Protein AF-A0A967SA89-F1 (afdb_monomer_lite)

Foldseek 3Di:
DPDDDPVVPDDDDDDQLNVQVVVLLVCLLVVVDQAVQVVCLLLQDFKDWDDDDDSVQVSQVRHPQWDWPDDPHTTMIGGNDDRRAQKAWPVGWGWDDPNFWTFDDADQGKMWGSDAQDPQKEDVWDDDRRTIIYHSHVRIIGGHDDVVVVVVVVVVVVVVVVVVVVVVVVVVVD

Structure (mmCIF, N/CA/C/O backbone):
data_AF-A0A967SA89-F1
#
_entry.id   AF-A0A967SA89-F1
#
loop_
_atom_site.group_PDB
_atom_site.id
_atom_site.type_symbol
_atom_site.label_atom_id
_atom_site.label_alt_id
_atom_site.label_comp_id
_atom_site.label_asym_id
_atom_site.label_entity_id
_atom_site.label_seq_id
_atom_site.pdbx_PDB_ins_code
_atom_site.Cartn_x
_atom_site.Cartn_y
_atom_site.Cartn_z
_atom_site.occupancy
_atom_site.B_iso_or_equiv
_atom_site.auth_seq_id
_atom_site.auth_comp_id
_atom_site.auth_asym_id
_atom_site.auth_atom_id
_atom_site.pdbx_PDB_model_num
ATOM 1 N N . ALA A 1 1 ? 17.530 -5.479 9.238 1.00 43.44 1 ALA A N 1
ATOM 2 C CA . ALA A 1 1 ? 16.493 -5.386 8.191 1.00 43.44 1 ALA A CA 1
ATOM 3 C C . ALA A 1 1 ? 17.004 -6.086 6.934 1.00 43.44 1 ALA A C 1
ATOM 5 O O . ALA A 1 1 ? 18.220 -6.066 6.742 1.00 43.44 1 ALA A O 1
ATOM 6 N N . PRO A 1 2 ? 16.150 -6.739 6.124 1.00 46.19 2 PRO A N 1
ATOM 7 C CA . PRO A 1 2 ? 16.564 -7.195 4.798 1.00 46.19 2 PRO A CA 1
ATOM 8 C C . PRO A 1 2 ? 17.087 -5.995 3.997 1.00 46.19 2 PRO A C 1
ATOM 10 O O . PRO A 1 2 ? 16.578 -4.884 4.139 1.00 46.19 2 PRO A O 1
ATOM 13 N N . VAL A 1 3 ? 18.159 -6.205 3.235 1.00 45.31 3 VAL A N 1
ATOM 14 C CA . VAL A 1 3 ? 18.728 -5.165 2.374 1.00 45.31 3 VAL A CA 1
ATOM 15 C C . VAL A 1 3 ? 17.739 -4.947 1.230 1.00 45.31 3 VAL A C 1
ATOM 17 O O . VAL A 1 3 ? 17.439 -5.933 0.552 1.00 45.31 3 VAL A O 1
ATOM 20 N N . PRO A 1 4 ? 17.223 -3.723 1.027 1.00 52.94 4 PRO A N 1
ATOM 21 C CA . PRO A 1 4 ? 16.302 -3.466 -0.065 1.00 52.94 4 PRO A CA 1
ATOM 22 C C . PRO A 1 4 ? 16.968 -3.793 -1.400 1.00 52.94 4 PRO A C 1
ATOM 24 O O . PRO A 1 4 ? 18.169 -3.558 -1.595 1.00 52.94 4 PRO A O 1
ATOM 27 N N . TYR A 1 5 ? 16.205 -4.374 -2.318 1.00 52.91 5 TYR A N 1
ATOM 28 C CA . TYR A 1 5 ? 16.708 -4.664 -3.653 1.00 52.91 5 TYR A CA 1
ATOM 29 C C . TYR A 1 5 ? 17.034 -3.350 -4.380 1.00 52.91 5 TYR A C 1
ATOM 31 O O . TYR A 1 5 ? 16.414 -2.318 -4.148 1.00 52.91 5 TYR A O 1
ATOM 39 N N . LEU A 1 6 ? 18.013 -3.359 -5.293 1.00 51.12 6 LEU A N 1
ATOM 40 C CA . LEU A 1 6 ? 18.457 -2.145 -6.004 1.00 51.12 6 LEU A CA 1
ATOM 41 C C . LEU A 1 6 ? 17.315 -1.383 -6.699 1.00 51.12 6 LEU A C 1
ATOM 43 O O . LEU A 1 6 ? 17.395 -0.167 -6.837 1.00 51.12 6 LEU A O 1
ATOM 47 N N . TRP A 1 7 ? 16.252 -2.069 -7.115 1.00 54.84 7 TRP A N 1
ATOM 48 C CA . TRP A 1 7 ? 15.084 -1.449 -7.741 1.00 54.84 7 TRP A CA 1
ATOM 49 C C . TRP A 1 7 ? 14.103 -0.817 -6.731 1.00 54.84 7 TRP A C 1
ATOM 51 O O . TRP A 1 7 ? 13.333 0.048 -7.127 1.00 54.84 7 TRP A O 1
ATOM 61 N N . GLU A 1 8 ? 14.192 -1.151 -5.439 1.00 52.44 8 GLU A N 1
ATOM 62 C CA . GLU A 1 8 ? 13.443 -0.520 -4.333 1.00 52.44 8 GLU A CA 1
ATOM 63 C C . GLU A 1 8 ? 14.083 0.809 -3.878 1.00 52.44 8 GLU A C 1
ATOM 65 O O . GLU A 1 8 ? 13.514 1.540 -3.075 1.00 52.44 8 GLU A O 1
ATOM 70 N N . THR A 1 9 ? 15.279 1.152 -4.376 1.00 56.19 9 THR A N 1
ATOM 71 C CA . THR A 1 9 ? 15.985 2.390 -3.982 1.00 56.19 9 THR A CA 1
ATOM 72 C C . THR A 1 9 ? 15.441 3.654 -4.645 1.00 56.19 9 THR A C 1
ATOM 74 O O . THR A 1 9 ? 15.753 4.762 -4.204 1.00 56.19 9 THR A O 1
ATOM 77 N N . ARG A 1 10 ? 14.626 3.514 -5.696 1.00 60.69 10 ARG A N 1
ATOM 78 C CA . ARG A 1 10 ? 13.895 4.635 -6.285 1.00 60.69 10 ARG A CA 1
ATOM 79 C C . ARG A 1 10 ? 12.527 4.712 -5.619 1.00 60.69 10 ARG A C 1
ATOM 81 O O . ARG A 1 10 ? 11.648 3.924 -5.950 1.00 60.69 10 ARG A O 1
ATOM 88 N N . LEU A 1 11 ? 12.351 5.693 -4.741 1.00 64.56 11 LEU A N 1
ATOM 89 C CA . LEU A 1 11 ? 11.021 6.072 -4.280 1.00 64.56 11 LEU A CA 1
ATOM 90 C C . LEU A 1 11 ? 10.276 6.744 -5.448 1.00 64.56 11 LEU A C 1
ATOM 92 O O . LEU A 1 11 ? 10.865 7.612 -6.107 1.00 64.56 11 LEU A O 1
ATOM 96 N N . PRO A 1 12 ? 9.049 6.309 -5.776 1.00 67.62 12 PRO A N 1
ATOM 97 C CA . PRO A 1 12 ? 8.202 7.039 -6.709 1.00 67.62 12 PRO A CA 1
ATOM 98 C C . PRO A 1 12 ? 7.866 8.430 -6.147 1.00 67.62 12 PRO A C 1
ATOM 100 O O . PRO A 1 12 ? 8.001 8.675 -4.947 1.00 67.62 12 PRO A O 1
ATOM 103 N N . ASP A 1 13 ? 7.462 9.349 -7.027 1.00 78.38 13 ASP A N 1
ATOM 104 C CA . ASP A 1 13 ? 6.832 10.594 -6.579 1.00 78.38 13 ASP A CA 1
ATOM 105 C C . ASP A 1 13 ? 5.511 10.249 -5.859 1.00 78.38 13 ASP A C 1
ATOM 107 O O . ASP A 1 13 ? 4.877 9.264 -6.257 1.00 78.38 13 ASP A O 1
ATOM 111 N N . PRO A 1 14 ? 5.085 11.020 -4.838 1.00 82.12 14 PRO A N 1
ATOM 112 C CA . PRO A 1 14 ? 3.830 10.761 -4.137 1.00 82.12 14 PRO A CA 1
ATOM 113 C C . PRO A 1 14 ? 2.644 10.682 -5.104 1.00 82.12 14 PRO A C 1
ATOM 115 O O . PRO A 1 14 ? 2.489 11.544 -5.977 1.00 82.12 14 PRO A O 1
ATOM 118 N N . GLY A 1 15 ? 1.829 9.641 -4.953 1.00 85.19 15 GLY A N 1
ATOM 119 C CA . GLY A 1 15 ? 0.634 9.391 -5.752 1.00 85.19 15 GLY A CA 1
ATOM 120 C C . GLY A 1 15 ? -0.660 9.482 -4.944 1.00 85.19 15 GLY A C 1
ATOM 121 O O . GLY A 1 15 ? -0.666 9.816 -3.762 1.00 85.19 15 GLY A O 1
ATOM 122 N N . ASP A 1 16 ? -1.778 9.139 -5.586 1.00 88.75 16 ASP A N 1
ATOM 123 C CA . ASP A 1 16 ? -3.115 9.228 -4.979 1.00 88.75 16 ASP A CA 1
ATOM 124 C C . ASP A 1 16 ? -3.251 8.391 -3.694 1.00 88.75 16 ASP A C 1
ATOM 126 O O . ASP A 1 16 ? -3.948 8.800 -2.767 1.00 88.75 16 ASP A O 1
ATOM 130 N N . LEU A 1 17 ? -2.567 7.241 -3.612 1.00 88.00 17 LEU A N 1
ATOM 131 C CA . LEU A 1 17 ? -2.542 6.410 -2.404 1.00 88.00 17 LEU A CA 1
ATOM 132 C C . LEU A 1 17 ? -1.795 7.084 -1.249 1.00 88.00 17 LEU A C 1
ATOM 134 O O . LEU A 1 17 ? -2.237 6.980 -0.108 1.00 88.00 17 LEU A O 1
ATOM 138 N N . ASP A 1 18 ? -0.703 7.791 -1.543 1.00 90.06 18 ASP A N 1
ATOM 139 C CA . ASP A 1 18 ? 0.067 8.517 -0.533 1.00 90.06 18 ASP A CA 1
ATOM 140 C C . ASP A 1 18 ? -0.741 9.696 0.019 1.00 90.06 18 ASP A C 1
ATOM 142 O O . ASP A 1 18 ? -0.787 9.884 1.230 1.00 90.06 18 ASP A O 1
ATOM 146 N N . PHE A 1 19 ? -1.443 10.438 -0.845 1.00 92.12 19 PHE A N 1
ATOM 147 C CA . PHE A 1 19 ? -2.323 11.530 -0.414 1.00 92.12 19 PHE A CA 1
ATOM 148 C C . PHE A 1 19 ? -3.539 11.037 0.375 1.00 92.12 19 PHE A C 1
ATOM 150 O O . PHE A 1 19 ? -3.970 11.702 1.315 1.00 92.12 19 PHE A O 1
ATOM 157 N N . ALA A 1 20 ? -4.096 9.875 0.017 1.00 91.81 20 ALA A N 1
ATOM 158 C CA . ALA A 1 20 ? -5.169 9.255 0.790 1.00 91.81 20 ALA A CA 1
ATOM 159 C C . ALA A 1 20 ? -4.681 8.849 2.191 1.00 91.81 20 ALA A C 1
ATOM 161 O O . ALA A 1 20 ? -5.328 9.178 3.184 1.00 91.81 20 ALA A O 1
ATOM 162 N N . LEU A 1 21 ? -3.503 8.220 2.275 1.00 90.94 21 LEU A N 1
ATOM 163 C CA . LEU A 1 21 ? -2.888 7.862 3.551 1.00 90.94 21 LEU A CA 1
ATOM 164 C C . LEU A 1 21 ? -2.555 9.104 4.391 1.00 90.94 21 LEU A C 1
ATOM 166 O O . LEU A 1 21 ? -2.780 9.097 5.597 1.00 90.94 21 LEU A O 1
ATOM 170 N N . GLU A 1 22 ? -2.035 10.167 3.775 1.00 91.75 22 GLU A N 1
ATOM 171 C CA . GLU A 1 22 ? -1.755 11.441 4.447 1.00 91.75 22 GLU A CA 1
ATOM 172 C C . GLU A 1 22 ? -3.028 12.043 5.053 1.00 91.75 22 GLU A C 1
ATOM 174 O O . GLU A 1 22 ? -3.036 12.364 6.240 1.00 91.75 22 GLU A O 1
ATOM 179 N N . ALA A 1 23 ? -4.120 12.108 4.286 1.00 93.19 23 ALA A N 1
ATOM 180 C CA . ALA A 1 23 ? -5.400 12.619 4.771 1.00 93.19 23 ALA A CA 1
ATOM 181 C C . ALA A 1 23 ? -5.957 11.796 5.949 1.00 93.19 23 ALA A C 1
ATOM 183 O O . ALA A 1 23 ? -6.452 12.366 6.923 1.00 93.19 23 ALA A O 1
ATOM 184 N N . ASP A 1 24 ? -5.842 10.466 5.897 1.00 93.19 24 ASP A N 1
ATOM 185 C CA . ASP A 1 24 ? -6.268 9.592 6.995 1.00 93.19 24 ASP A CA 1
ATOM 186 C C . ASP A 1 24 ? -5.406 9.795 8.255 1.00 93.19 24 ASP A C 1
ATOM 188 O O . ASP A 1 24 ? -5.927 9.807 9.373 1.00 93.19 24 ASP A O 1
ATOM 192 N N . LEU A 1 25 ? -4.093 9.996 8.097 1.00 91.81 25 LEU A N 1
ATOM 193 C CA . LEU A 1 25 ? -3.191 10.299 9.212 1.00 91.81 25 LEU A CA 1
ATOM 194 C C . LEU A 1 25 ? -3.485 11.673 9.830 1.00 91.81 25 LEU A C 1
ATOM 196 O O . LEU A 1 25 ? -3.477 11.794 11.056 1.00 91.81 25 LEU A O 1
ATOM 200 N N . GLU A 1 26 ? -3.777 12.692 9.020 1.00 92.81 26 GLU A N 1
ATOM 201 C CA . GLU A 1 26 ? -4.202 14.011 9.506 1.00 92.81 26 GLU A CA 1
ATOM 202 C C . GLU A 1 26 ? -5.510 13.915 10.303 1.00 92.81 26 GLU A C 1
ATOM 204 O O . GLU A 1 26 ? -5.575 14.401 11.432 1.00 92.81 26 GLU A O 1
ATOM 209 N N . ALA A 1 27 ? -6.511 13.184 9.801 1.00 92.25 27 ALA A N 1
ATOM 210 C CA . ALA A 1 27 ? -7.773 12.966 10.511 1.00 92.25 27 ALA A CA 1
ATOM 211 C C . ALA A 1 27 ? -7.588 12.231 11.857 1.00 92.25 27 ALA A C 1
ATOM 213 O O . ALA A 1 27 ? -8.327 12.470 12.818 1.00 92.25 27 ALA A O 1
ATOM 214 N N . MET A 1 28 ? -6.600 11.334 11.962 1.00 92.31 28 MET A N 1
ATOM 215 C CA . MET A 1 28 ? -6.230 10.709 13.239 1.00 92.31 28 MET A CA 1
ATOM 216 C C . MET A 1 28 ? -5.589 11.715 14.199 1.00 92.31 28 MET A C 1
ATOM 218 O O . MET A 1 28 ? -5.923 11.716 15.384 1.00 92.31 28 MET A O 1
ATOM 222 N N . ILE A 1 29 ? -4.691 12.571 13.703 1.00 91.19 29 ILE A N 1
ATOM 223 C CA . ILE A 1 29 ? -4.030 13.615 14.501 1.00 91.19 29 ILE A CA 1
ATOM 224 C C . ILE A 1 29 ? -5.052 14.620 15.043 1.00 91.19 29 ILE A C 1
ATOM 226 O O . ILE A 1 29 ? -4.978 14.993 16.215 1.00 91.19 29 ILE A O 1
ATOM 230 N N . ASP A 1 30 ? -6.035 14.997 14.229 1.00 92.69 30 ASP A N 1
ATOM 231 C CA . ASP A 1 30 ? -7.108 15.919 14.611 1.00 92.69 30 ASP A CA 1
ATOM 232 C C . ASP A 1 30 ? -8.157 15.277 15.544 1.00 92.69 30 ASP A C 1
ATOM 234 O O . ASP A 1 30 ? -9.038 15.960 16.074 1.00 92.69 30 ASP A O 1
ATOM 238 N N . GLY A 1 31 ? -8.042 13.970 15.810 1.00 88.75 31 GLY A N 1
ATOM 239 C CA . GLY A 1 31 ? -8.925 13.232 16.713 1.00 88.75 31 GLY A CA 1
ATOM 240 C C . GLY A 1 31 ? -10.296 12.913 16.112 1.00 88.75 31 GLY A C 1
ATOM 241 O O . GLY A 1 31 ? -11.245 12.652 16.852 1.00 88.75 31 GLY A O 1
ATOM 242 N N . GLU A 1 32 ? -10.420 12.932 14.785 1.00 91.88 32 GLU A N 1
ATOM 243 C CA . GLU A 1 32 ? -11.645 12.558 14.071 1.00 91.88 32 GLU A CA 1
ATOM 244 C C . GLU A 1 32 ? -11.785 11.030 13.941 1.00 91.88 32 GLU A C 1
ATOM 246 O O . GLU A 1 32 ? -12.897 10.507 13.835 1.00 91.88 32 GLU A O 1
ATOM 251 N N . THR A 1 33 ? -10.662 10.305 14.018 1.00 89.38 33 THR A N 1
ATOM 252 C CA . THR A 1 33 ? -10.587 8.842 13.905 1.00 89.38 33 THR A CA 1
ATOM 253 C C . THR A 1 33 ? -10.089 8.189 15.199 1.00 89.38 33 THR A C 1
ATOM 255 O O . THR A 1 33 ? -9.030 8.530 15.723 1.00 89.38 33 THR A O 1
ATOM 258 N N . PHE A 1 34 ? -10.837 7.187 15.678 1.00 87.19 34 PHE A N 1
ATOM 259 C CA . PHE A 1 34 ? -10.537 6.418 16.903 1.00 87.19 34 PHE A CA 1
ATOM 260 C C . PHE A 1 34 ? -10.260 4.925 16.649 1.00 87.19 34 PHE A C 1
ATOM 262 O O . PHE A 1 34 ? -10.185 4.135 17.594 1.00 87.19 34 PHE A O 1
ATOM 269 N N . ARG A 1 35 ? -10.166 4.533 15.373 1.00 90.50 35 ARG A N 1
ATOM 270 C CA . ARG A 1 35 ? -9.910 3.165 14.908 1.00 90.50 35 ARG A CA 1
ATOM 271 C C . ARG A 1 35 ? -8.852 3.138 13.804 1.00 90.50 35 ARG A C 1
ATOM 273 O O . ARG A 1 35 ? -9.136 2.837 12.647 1.00 90.50 35 ARG A O 1
ATOM 280 N N . ALA A 1 36 ? -7.638 3.553 14.149 1.00 89.56 36 ALA A N 1
ATOM 281 C CA . ALA A 1 36 ? -6.531 3.634 13.205 1.00 89.56 36 ALA A CA 1
ATOM 282 C C . ALA A 1 36 ? -6.157 2.277 12.598 1.00 89.56 36 ALA A C 1
ATOM 284 O O . ALA A 1 36 ? -5.787 2.233 11.431 1.00 89.56 36 ALA A O 1
ATOM 285 N N . GLY A 1 37 ? -6.253 1.171 13.343 1.00 88.00 37 GLY A N 1
ATOM 286 C CA . GLY A 1 37 ? -5.958 -0.159 12.802 1.00 88.00 37 GLY A CA 1
ATOM 287 C C . GLY A 1 37 ? -6.859 -0.516 11.614 1.00 88.00 37 GLY A C 1
ATOM 288 O O . GLY A 1 37 ? -6.371 -0.976 10.583 1.00 88.00 37 GLY A O 1
ATOM 289 N N . GLU A 1 38 ? -8.157 -0.243 11.739 1.00 89.19 38 GLU A N 1
ATOM 290 C CA . GLU A 1 38 ? -9.164 -0.430 10.691 1.00 89.19 38 GLU A CA 1
ATOM 291 C C . GLU A 1 38 ? -8.900 0.471 9.476 1.00 89.19 38 GLU A C 1
ATOM 293 O O . GLU A 1 38 ? -8.950 -0.000 8.342 1.00 89.19 38 GLU A O 1
ATOM 298 N N . VAL A 1 39 ? -8.553 1.741 9.706 1.00 90.12 39 VAL A N 1
ATOM 299 C CA . VAL A 1 39 ? -8.266 2.712 8.633 1.00 90.12 39 VAL A CA 1
ATOM 300 C C . VAL A 1 39 ? -6.953 2.409 7.904 1.00 90.12 39 VAL A C 1
ATOM 302 O O . VAL A 1 39 ? -6.857 2.616 6.700 1.00 90.12 39 VAL A O 1
ATOM 305 N N . LEU A 1 40 ? -5.946 1.874 8.597 1.00 89.19 40 LEU A N 1
ATOM 306 C CA . LEU A 1 40 ? -4.640 1.546 8.015 1.00 89.19 40 LEU A CA 1
ATOM 307 C C . LEU A 1 40 ? -4.624 0.196 7.274 1.00 89.19 40 LEU A C 1
ATOM 309 O O . LEU A 1 40 ? -3.758 -0.040 6.423 1.00 89.19 40 LEU A O 1
ATOM 313 N N . ALA A 1 41 ? -5.576 -0.696 7.565 1.00 85.62 41 ALA A N 1
ATOM 314 C CA . ALA A 1 41 ? -5.628 -2.039 6.991 1.00 85.62 41 ALA A CA 1
ATOM 315 C C . ALA A 1 41 ? -5.705 -2.078 5.446 1.00 85.62 41 ALA A C 1
ATOM 317 O O . ALA A 1 41 ? -4.970 -2.881 4.858 1.00 85.62 41 ALA A O 1
ATOM 318 N N . PRO A 1 42 ? -6.494 -1.223 4.756 1.00 83.81 42 PRO A N 1
ATOM 319 C CA . PRO A 1 42 ? -6.538 -1.168 3.290 1.00 83.81 42 PRO A CA 1
ATOM 320 C C . PRO A 1 42 ? -5.192 -0.835 2.634 1.00 83.81 42 PRO A C 1
ATOM 322 O O . PRO A 1 42 ? -4.947 -1.247 1.503 1.00 83.81 42 PRO A O 1
ATOM 325 N N . TYR A 1 43 ? -4.299 -0.146 3.350 1.00 85.88 43 TYR A N 1
ATOM 326 C CA . TYR A 1 43 ? -2.942 0.175 2.898 1.00 85.88 43 TYR A CA 1
ATOM 327 C C . TYR A 1 43 ? -1.941 -0.969 3.147 1.00 85.88 43 TYR A C 1
ATOM 329 O O . TYR A 1 43 ? -0.741 -0.818 2.925 1.00 85.88 43 TYR A O 1
ATOM 337 N N . GLY A 1 44 ? -2.390 -2.121 3.662 1.00 81.38 44 GLY A N 1
ATOM 338 C CA . GLY A 1 44 ? -1.506 -3.240 3.997 1.00 81.38 44 GLY A CA 1
ATOM 339 C C . GLY A 1 44 ? -0.630 -2.985 5.234 1.00 81.38 44 GLY A C 1
ATOM 340 O O . GLY A 1 44 ? 0.351 -3.706 5.461 1.00 81.38 44 GLY A O 1
ATOM 341 N N . ILE A 1 45 ? -0.950 -1.958 6.030 1.00 85.88 45 ILE A N 1
ATOM 342 C CA . ILE A 1 45 ? -0.171 -1.531 7.195 1.00 85.88 45 ILE A CA 1
ATOM 343 C C . ILE A 1 45 ? -0.673 -2.275 8.434 1.00 85.88 45 ILE A C 1
ATOM 345 O O . ILE A 1 45 ? -1.737 -1.991 8.970 1.00 85.88 45 ILE A O 1
ATOM 349 N N . ARG A 1 46 ? 0.117 -3.245 8.911 1.00 82.88 46 ARG A N 1
ATOM 350 C CA . ARG A 1 46 ? -0.195 -4.020 10.131 1.00 82.88 46 ARG A CA 1
ATOM 351 C C . ARG A 1 46 ? 0.349 -3.390 11.407 1.00 82.88 46 ARG A C 1
ATOM 353 O O . ARG A 1 46 ? -0.244 -3.523 12.472 1.00 82.88 46 ARG A O 1
ATOM 360 N N . TRP A 1 47 ? 1.539 -2.815 11.307 1.00 84.56 47 TRP A N 1
ATOM 361 C CA . TRP A 1 47 ? 2.291 -2.288 12.433 1.00 84.56 47 TRP A CA 1
ATOM 362 C C . TRP A 1 47 ? 2.801 -0.903 12.075 1.00 84.56 47 TRP A C 1
ATOM 364 O O . TRP A 1 47 ? 3.239 -0.673 10.948 1.00 84.56 47 TRP A O 1
ATOM 374 N N . VAL A 1 48 ? 2.754 -0.008 13.051 1.00 86.50 48 VAL A N 1
ATOM 375 C CA . VAL A 1 48 ? 3.289 1.347 12.952 1.00 86.50 48 VAL A CA 1
ATOM 376 C C . VAL A 1 48 ? 4.346 1.526 14.027 1.00 86.50 48 VAL A C 1
ATOM 378 O O . VAL A 1 48 ? 4.201 1.024 15.144 1.00 86.50 48 VAL A O 1
ATOM 381 N N . ILE A 1 49 ? 5.430 2.214 13.679 1.00 85.38 49 ILE A N 1
ATOM 382 C CA . ILE A 1 49 ? 6.459 2.621 14.634 1.00 85.38 49 ILE A CA 1
ATOM 383 C C . ILE A 1 49 ? 6.625 4.124 14.517 1.00 85.38 49 ILE A C 1
ATOM 385 O O . ILE A 1 49 ? 6.997 4.625 13.456 1.00 85.38 49 ILE A O 1
ATOM 389 N N . SER A 1 50 ? 6.385 4.821 15.621 1.00 82.50 50 SER A N 1
ATOM 390 C CA . SER A 1 50 ? 6.774 6.218 15.766 1.00 82.50 50 SER A CA 1
ATOM 391 C C . SER A 1 50 ? 8.246 6.280 16.167 1.00 82.50 50 SER A C 1
ATOM 393 O O . SER A 1 50 ? 8.659 5.662 17.153 1.00 82.50 50 SER A O 1
ATOM 395 N N . VAL A 1 51 ? 9.048 7.001 15.381 1.00 80.38 51 VAL A N 1
ATOM 396 C CA . VAL A 1 51 ? 10.469 7.237 15.654 1.00 80.38 51 VAL A CA 1
ATOM 397 C C . VAL A 1 51 ? 10.690 8.736 15.825 1.00 80.38 51 VAL A C 1
ATOM 399 O O . VAL A 1 51 ? 10.352 9.517 14.939 1.00 80.38 51 VAL A O 1
ATOM 402 N N . GLY A 1 52 ? 11.309 9.126 16.941 1.00 76.38 52 GLY A N 1
ATOM 403 C CA . GLY A 1 52 ? 11.525 10.529 17.299 1.00 76.38 52 GLY A CA 1
ATOM 404 C C . GLY A 1 52 ? 10.330 11.157 18.018 1.00 76.38 52 GLY A C 1
ATOM 405 O O . GLY A 1 52 ? 9.360 10.482 18.346 1.00 76.38 52 GLY A O 1
ATOM 406 N N . GLU A 1 53 ? 10.418 12.459 18.286 1.00 77.00 53 GLU A N 1
ATOM 407 C CA . GLU A 1 53 ? 9.341 13.220 18.927 1.00 77.00 53 GLU A CA 1
ATOM 408 C C . GLU A 1 53 ? 8.278 13.572 17.879 1.00 77.00 53 GLU A C 1
ATOM 410 O O . GLU A 1 53 ? 8.424 14.535 17.125 1.00 77.00 53 GLU A O 1
ATOM 415 N N . THR A 1 54 ? 7.221 12.762 17.797 1.00 79.50 54 THR A N 1
ATOM 416 C CA . THR A 1 54 ? 6.080 13.006 16.905 1.00 79.50 54 THR A CA 1
ATOM 417 C C . THR A 1 54 ? 4.769 12.924 17.691 1.00 79.50 54 THR A C 1
ATOM 419 O O . THR A 1 54 ? 4.682 12.138 18.637 1.00 79.50 54 THR A O 1
ATOM 422 N N . PRO A 1 55 ? 3.722 13.683 17.307 1.00 82.81 55 PRO A N 1
ATOM 423 C CA . PRO A 1 55 ? 2.416 13.585 17.964 1.00 82.81 55 PRO A CA 1
ATOM 424 C C . PRO A 1 55 ? 1.745 12.220 17.737 1.00 82.81 55 PRO A C 1
ATOM 426 O O . PRO A 1 55 ? 0.831 11.852 18.469 1.00 82.81 55 PRO A O 1
ATOM 429 N N . LEU A 1 56 ? 2.212 11.444 16.750 1.00 83.50 56 LEU A N 1
ATOM 430 C CA . LEU A 1 56 ? 1.626 10.158 16.378 1.00 83.50 56 LEU A CA 1
ATOM 431 C C . LEU A 1 56 ? 1.719 9.113 17.492 1.00 83.50 56 LEU A C 1
ATOM 433 O O . LEU A 1 56 ? 0.874 8.228 17.557 1.00 83.50 56 LEU A O 1
ATOM 437 N N . GLU A 1 57 ? 2.713 9.202 18.378 1.00 87.31 57 GLU A N 1
ATOM 438 C CA . GLU A 1 57 ? 2.808 8.289 19.522 1.00 87.31 57 GLU A CA 1
ATOM 439 C C . GLU A 1 57 ? 1.590 8.410 20.446 1.00 87.31 57 GLU A C 1
ATOM 441 O O . GLU A 1 57 ? 0.962 7.401 20.772 1.00 87.31 57 GLU A O 1
ATOM 446 N N . GLU A 1 58 ? 1.222 9.636 20.824 1.00 87.88 58 GLU A N 1
ATOM 447 C CA . GLU A 1 58 ? 0.054 9.889 21.672 1.00 87.88 58 GLU A CA 1
ATOM 448 C C . GLU A 1 58 ? -1.249 9.561 20.932 1.00 87.88 58 GLU A C 1
ATOM 450 O O . GLU A 1 58 ? -2.150 8.949 21.509 1.00 87.88 58 GLU A O 1
ATOM 455 N N . VAL A 1 59 ? -1.321 9.899 19.639 1.00 90.00 59 VAL A N 1
ATOM 456 C CA . VAL A 1 59 ? -2.477 9.598 18.782 1.00 90.00 59 VAL A CA 1
ATOM 457 C C . VAL A 1 59 ? -2.720 8.094 18.704 1.00 90.00 59 VAL A C 1
ATOM 459 O O . VAL A 1 59 ? -3.842 7.657 18.957 1.00 90.00 59 VAL A O 1
ATOM 462 N N . PHE A 1 60 ? -1.690 7.292 18.403 1.00 90.00 60 PHE A N 1
ATOM 463 C CA . PHE A 1 60 ? -1.811 5.837 18.282 1.00 90.00 60 PHE A CA 1
ATOM 464 C C . PHE A 1 60 ? -2.059 5.150 19.627 1.00 90.00 60 PHE A C 1
ATOM 466 O O . PHE A 1 60 ? -2.818 4.183 19.677 1.00 90.00 60 PHE A O 1
ATOM 473 N N . ALA A 1 61 ? -1.505 5.671 20.725 1.00 87.88 61 ALA A N 1
ATOM 474 C CA . ALA A 1 61 ? -1.811 5.176 22.066 1.00 87.88 61 ALA A CA 1
ATOM 475 C C . ALA A 1 61 ? -3.285 5.385 22.463 1.00 87.88 61 ALA A C 1
ATOM 477 O O . ALA A 1 61 ? -3.803 4.642 23.297 1.00 87.88 61 ALA A O 1
ATOM 478 N N . GLY A 1 62 ? -3.956 6.384 21.880 1.00 87.38 62 GLY A N 1
ATOM 479 C CA . GLY A 1 62 ? -5.371 6.679 22.108 1.00 87.38 62 GLY A CA 1
ATOM 480 C C . GLY A 1 62 ? -6.358 5.881 21.247 1.00 87.38 62 GLY A C 1
ATOM 481 O O . GLY A 1 62 ? -7.566 6.034 21.430 1.00 87.38 62 GLY A O 1
ATOM 482 N N . GLN A 1 63 ? -5.883 5.055 20.312 1.00 92.00 63 GLN A N 1
ATOM 483 C CA . GLN A 1 63 ? -6.743 4.309 19.386 1.00 92.00 63 GLN A CA 1
ATOM 484 C C . GLN A 1 63 ? -7.358 3.077 20.054 1.00 92.00 63 GLN A C 1
ATOM 486 O O . GLN A 1 63 ? -6.735 2.421 20.886 1.00 92.00 63 GLN A O 1
ATOM 491 N N . LEU A 1 64 ? -8.594 2.748 19.676 1.00 90.81 64 LEU A N 1
ATOM 492 C CA . LEU A 1 64 ? -9.360 1.665 20.301 1.00 90.81 64 LEU A CA 1
ATOM 493 C C . LEU A 1 64 ? -8.998 0.270 19.781 1.00 90.81 64 LEU A C 1
ATOM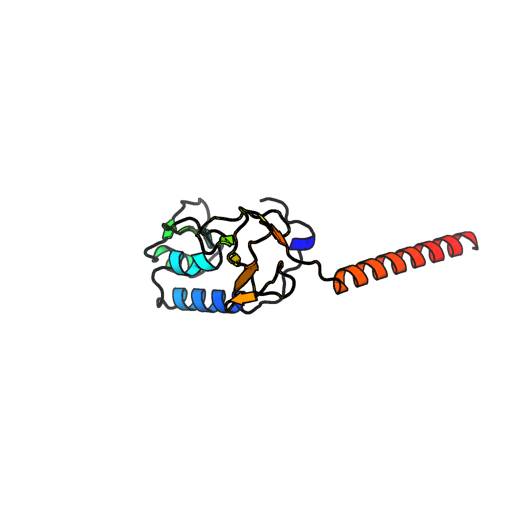 495 O O . LEU A 1 64 ? -9.404 -0.716 20.387 1.00 90.81 64 LEU A O 1
ATOM 499 N N . ASP A 1 65 ? -8.303 0.193 18.651 1.00 91.25 65 ASP A N 1
ATOM 500 C CA . ASP A 1 65 ? -8.021 -1.036 17.906 1.00 91.25 65 ASP A CA 1
ATOM 501 C C . ASP A 1 65 ? -6.520 -1.259 17.662 1.00 91.25 65 ASP A C 1
ATOM 503 O O . ASP A 1 65 ? -6.134 -2.083 16.827 1.00 91.25 65 ASP A O 1
ATOM 507 N N . LEU A 1 66 ? -5.671 -0.532 18.397 1.00 89.62 66 LEU A N 1
ATOM 508 C CA . LEU A 1 66 ? -4.224 -0.689 18.385 1.00 89.62 66 LEU A CA 1
ATOM 509 C C . LEU A 1 66 ? -3.721 -1.272 19.706 1.00 89.62 66 LEU A C 1
ATOM 511 O O . LEU A 1 66 ? -4.100 -0.853 20.798 1.00 89.62 66 LEU A O 1
ATOM 515 N N . VAL A 1 67 ? -2.793 -2.217 19.599 1.00 89.81 67 VAL A N 1
ATOM 516 C CA . VAL A 1 67 ? -2.138 -2.879 20.726 1.00 89.81 67 VAL A CA 1
ATOM 517 C C . VAL A 1 67 ? -0.660 -2.481 20.749 1.00 89.81 67 VAL A C 1
ATOM 519 O O . VAL A 1 67 ? 0.035 -2.668 19.744 1.00 89.81 67 VAL A O 1
ATOM 522 N N . PRO A 1 68 ? -0.131 -1.962 21.873 1.00 88.12 68 PRO A N 1
ATOM 523 C CA . PRO A 1 68 ? 1.284 -1.634 21.986 1.00 88.12 68 PRO A CA 1
ATOM 524 C C . PRO A 1 68 ? 2.138 -2.908 22.015 1.00 88.12 68 PRO A C 1
ATOM 526 O O . PRO A 1 68 ? 1.871 -3.844 22.769 1.00 88.12 68 PRO A O 1
ATOM 529 N N . LEU A 1 69 ? 3.210 -2.933 21.222 1.00 83.94 69 LEU A N 1
ATOM 530 C CA . LEU A 1 69 ? 4.104 -4.088 21.076 1.00 83.94 69 LEU A CA 1
ATOM 531 C C . LEU A 1 69 ? 5.275 -4.108 22.073 1.00 83.94 69 LEU A C 1
ATOM 533 O O . LEU A 1 69 ? 6.068 -5.046 22.053 1.00 83.94 69 LEU A O 1
ATOM 537 N N . GLY A 1 70 ? 5.382 -3.109 22.955 1.00 68.25 70 GLY A N 1
ATOM 538 C CA . GLY A 1 70 ? 6.415 -3.046 23.993 1.00 68.25 70 GLY A CA 1
ATOM 539 C C . GLY A 1 70 ? 7.836 -3.016 23.420 1.00 68.25 70 GLY A C 1
ATOM 540 O O . GLY A 1 70 ? 8.569 -3.999 23.503 1.00 68.25 70 GLY A O 1
ATOM 541 N N . THR A 1 71 ? 8.242 -1.885 22.844 1.00 62.16 71 THR A N 1
ATOM 542 C CA . THR A 1 71 ? 9.605 -1.662 22.333 1.00 62.16 71 THR A CA 1
ATOM 543 C C . THR A 1 71 ? 10.439 -0.829 23.310 1.00 62.16 71 THR A C 1
ATOM 545 O O . THR A 1 71 ? 9.911 0.018 24.018 1.00 62.16 71 THR A O 1
ATOM 548 N N . GLY A 1 72 ? 11.748 -1.106 23.395 1.00 58.62 72 GLY A N 1
ATOM 549 C CA . GLY A 1 72 ? 12.647 -0.478 24.377 1.00 58.62 72 GLY A CA 1
ATOM 550 C C . GLY A 1 72 ? 13.012 0.985 24.089 1.00 58.62 72 GLY A C 1
ATOM 551 O O . GLY A 1 72 ? 13.279 1.728 25.026 1.00 58.62 72 GLY 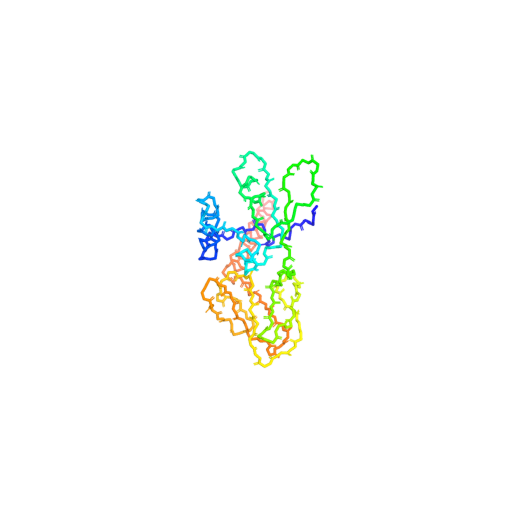A O 1
ATOM 552 N N . GLU A 1 73 ? 12.995 1.401 22.819 1.00 61.22 73 GLU A N 1
ATOM 553 C CA . GLU A 1 73 ? 13.162 2.790 22.372 1.00 61.22 73 GLU A CA 1
ATOM 554 C C . GLU A 1 73 ? 12.170 3.030 21.220 1.00 61.22 73 GLU A C 1
ATOM 556 O O . GLU A 1 73 ? 12.275 2.395 20.170 1.00 61.22 73 GLU A O 1
ATOM 561 N N . GLY A 1 74 ? 11.174 3.894 21.436 1.00 64.69 74 GLY A N 1
ATOM 562 C CA . GLY A 1 74 ? 10.092 4.190 20.487 1.00 64.69 74 GLY A CA 1
ATOM 563 C C . GLY A 1 74 ? 8.772 3.481 20.799 1.00 64.69 74 GLY A C 1
ATOM 564 O O . GLY A 1 74 ? 8.729 2.535 21.591 1.00 64.69 74 GLY A O 1
ATOM 565 N N . ALA A 1 75 ? 7.701 3.943 20.154 1.00 81.44 75 ALA A N 1
ATOM 566 C CA . ALA A 1 75 ? 6.355 3.413 20.322 1.00 81.44 75 ALA A CA 1
ATOM 567 C C . ALA A 1 75 ? 5.935 2.617 19.083 1.00 81.44 75 ALA A C 1
ATOM 569 O O . ALA A 1 75 ? 5.770 3.166 17.991 1.00 81.44 75 ALA A O 1
ATOM 570 N N . ALA A 1 76 ? 5.798 1.304 19.263 1.00 86.81 76 ALA A N 1
ATOM 571 C CA . ALA A 1 76 ? 5.329 0.386 18.240 1.00 86.81 76 ALA A CA 1
ATOM 572 C C . ALA A 1 76 ? 3.931 -0.127 18.585 1.00 86.81 76 ALA A C 1
ATOM 574 O O . ALA A 1 76 ? 3.695 -0.587 19.706 1.00 86.81 76 ALA A O 1
ATOM 575 N N . PHE A 1 77 ? 3.039 -0.109 17.601 1.00 88.69 77 PHE A N 1
ATOM 576 C CA . PHE A 1 77 ? 1.657 -0.559 17.734 1.00 88.69 77 PHE A CA 1
ATOM 577 C C . PHE A 1 77 ? 1.308 -1.538 16.613 1.00 88.69 77 PHE A C 1
ATOM 579 O O . PHE A 1 77 ? 1.842 -1.442 15.507 1.00 88.69 77 PHE A O 1
ATOM 586 N N . THR A 1 78 ? 0.414 -2.482 16.893 1.00 89.06 78 THR A N 1
ATOM 587 C CA . THR A 1 78 ? -0.185 -3.390 15.904 1.00 89.06 78 THR A CA 1
ATOM 588 C C . THR A 1 78 ? -1.698 -3.265 15.936 1.00 89.06 78 THR A C 1
ATOM 590 O O . THR A 1 78 ? -2.258 -3.072 17.009 1.00 89.06 78 THR A O 1
ATOM 593 N N . GLY A 1 79 ? -2.364 -3.424 14.794 1.00 85.00 79 GLY A N 1
ATOM 594 C CA . GLY A 1 79 ? -3.821 -3.583 14.773 1.00 85.00 79 GLY A CA 1
ATOM 595 C C . GLY A 1 79 ? -4.267 -4.860 15.497 1.00 85.00 79 GLY A C 1
ATOM 596 O O . GLY A 1 79 ? -3.566 -5.87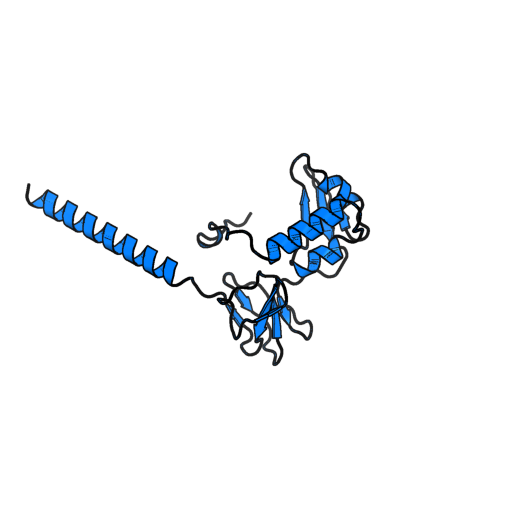4 15.429 1.00 85.00 79 GLY A O 1
ATOM 597 N N . GLU A 1 80 ? -5.409 -4.806 16.187 1.00 80.06 80 GLU A N 1
ATOM 598 C CA . GLU A 1 80 ? -6.057 -5.963 16.836 1.00 80.06 80 GLU A CA 1
ATOM 599 C C . GLU A 1 80 ? -6.838 -6.843 15.836 1.00 80.06 80 GLU A C 1
ATOM 601 O O . GLU A 1 80 ? -7.087 -8.019 16.101 1.00 80.06 80 GLU A O 1
ATOM 606 N N . GLY A 1 81 ? -7.206 -6.282 14.679 1.00 71.19 81 GLY A N 1
ATOM 607 C CA . GLY A 1 81 ? -7.929 -6.981 13.616 1.00 71.19 81 GLY A CA 1
ATOM 608 C C . GLY A 1 81 ? -7.112 -8.055 12.891 1.00 71.19 81 GLY A C 1
ATOM 609 O O . GLY A 1 81 ? -5.925 -8.267 13.157 1.00 71.19 81 GLY A O 1
ATOM 610 N N . ASP A 1 82 ? -7.765 -8.729 11.938 1.00 64.44 82 ASP A N 1
ATOM 611 C CA . ASP A 1 82 ? -7.100 -9.696 11.065 1.00 64.44 82 ASP A CA 1
ATOM 612 C C . ASP A 1 82 ? -5.870 -9.060 10.395 1.00 64.44 82 ASP A C 1
ATOM 614 O O . ASP A 1 82 ? -5.906 -7.882 10.020 1.00 64.44 82 ASP A O 1
ATOM 618 N N . PRO A 1 83 ? -4.755 -9.804 10.252 1.00 62.69 83 PRO A N 1
ATOM 619 C CA . PRO A 1 83 ? -3.541 -9.251 9.678 1.00 62.69 83 PRO A CA 1
ATOM 620 C C . PRO A 1 83 ? -3.855 -8.710 8.279 1.00 62.69 83 PRO A C 1
ATOM 622 O O . PRO A 1 83 ? -4.350 -9.474 7.447 1.00 62.69 83 PRO A O 1
ATOM 625 N N . PRO A 1 84 ? -3.557 -7.430 7.992 1.00 68.75 84 PRO A N 1
ATOM 626 C CA . PRO A 1 84 ? -3.885 -6.850 6.707 1.00 68.75 84 PRO A CA 1
ATOM 627 C C . PRO A 1 84 ? -3.127 -7.613 5.632 1.00 68.75 84 PRO A C 1
ATOM 629 O O . PRO A 1 84 ? -1.896 -7.747 5.658 1.00 68.75 84 PRO A O 1
ATOM 632 N N . VAL A 1 85 ? -3.899 -8.180 4.716 1.00 70.56 85 VAL A N 1
ATOM 633 C CA . VAL A 1 85 ? -3.369 -8.946 3.605 1.00 70.56 85 VAL A CA 1
ATOM 634 C C . VAL A 1 85 ? -3.092 -7.956 2.488 1.00 70.56 85 VAL A C 1
ATOM 636 O O . VAL A 1 85 ? -3.996 -7.288 1.999 1.00 70.56 85 VAL A O 1
ATOM 639 N N . ARG A 1 86 ? -1.825 -7.859 2.080 1.00 82.44 86 ARG A N 1
ATOM 640 C CA . ARG A 1 86 ? -1.409 -6.941 1.010 1.00 82.44 86 ARG A CA 1
ATOM 641 C C . ARG A 1 86 ? -2.057 -7.244 -0.337 1.00 82.44 86 ARG A C 1
ATOM 643 O O . ARG A 1 86 ? -2.099 -6.373 -1.192 1.00 82.44 86 ARG A O 1
ATOM 650 N N . ALA A 1 87 ? -2.523 -8.470 -0.537 1.00 89.62 87 ALA A N 1
ATOM 651 C CA . ALA A 1 87 ? -3.257 -8.856 -1.723 1.00 89.62 87 ALA A CA 1
ATOM 652 C C . ALA A 1 87 ? -4.268 -9.955 -1.390 1.00 89.62 87 ALA A C 1
ATOM 654 O O . ALA A 1 87 ? -3.896 -10.949 -0.770 1.00 89.62 87 ALA A O 1
ATOM 655 N N . PHE A 1 88 ? -5.525 -9.805 -1.794 1.00 91.06 88 PHE A N 1
ATOM 656 C CA . PHE A 1 88 ? -6.576 -10.789 -1.525 1.00 91.06 88 PHE A CA 1
ATOM 657 C C . PHE A 1 88 ? -7.552 -10.887 -2.695 1.00 91.06 88 PHE A C 1
ATOM 659 O O . PHE A 1 88 ? -7.846 -9.888 -3.355 1.00 91.06 88 PHE A O 1
ATOM 666 N N . SER A 1 89 ? -8.041 -12.095 -2.975 1.00 91.81 89 SER A N 1
ATOM 667 C CA . SER A 1 89 ? -9.121 -12.281 -3.944 1.00 91.81 89 SER A CA 1
ATOM 668 C C . SER A 1 89 ? -10.445 -11.730 -3.411 1.00 91.81 89 SER A C 1
ATOM 670 O O . SER A 1 89 ? -10.621 -11.563 -2.206 1.00 91.81 89 SER A O 1
ATOM 672 N N . GLU A 1 90 ? -11.414 -11.506 -4.297 1.00 87.38 90 GLU A N 1
ATOM 673 C CA . GLU A 1 90 ? -12.798 -11.182 -3.908 1.00 87.38 90 GLU A CA 1
ATOM 674 C C . GLU A 1 90 ? -13.423 -12.230 -2.964 1.00 87.38 90 GLU A C 1
ATOM 676 O O . GLU A 1 90 ? -14.266 -11.887 -2.138 1.00 87.38 90 GLU A O 1
ATOM 681 N N . ASP A 1 91 ? -12.969 -13.486 -3.041 1.00 85.56 91 ASP A N 1
ATOM 682 C CA . ASP A 1 91 ? -13.383 -14.582 -2.154 1.00 85.56 91 ASP A CA 1
ATOM 683 C C . ASP A 1 91 ? -12.642 -14.581 -0.797 1.00 85.56 91 ASP A C 1
ATOM 685 O O . ASP A 1 91 ? -12.900 -15.432 0.054 1.00 85.56 91 ASP A O 1
ATOM 689 N N . GLY A 1 92 ? -11.719 -13.637 -0.584 1.00 85.75 92 GLY A N 1
ATOM 690 C CA . GLY A 1 92 ? -10.940 -13.480 0.646 1.00 85.75 92 GLY A CA 1
ATOM 691 C C . GLY A 1 92 ? -9.682 -14.348 0.733 1.00 85.75 92 GLY A C 1
ATOM 692 O O . GLY A 1 92 ? -9.060 -14.404 1.794 1.00 85.75 92 GLY A O 1
ATOM 693 N N . GLU A 1 93 ? -9.277 -15.017 -0.351 1.00 89.88 93 GLU A N 1
ATOM 694 C CA . GLU A 1 93 ? -8.064 -15.842 -0.355 1.00 89.88 93 GLU A CA 1
ATOM 695 C C . GLU A 1 93 ? -6.807 -14.963 -0.445 1.00 89.88 93 GLU A C 1
ATOM 697 O O . GLU A 1 93 ? -6.681 -14.158 -1.377 1.00 89.88 93 GLU A O 1
ATOM 702 N N . PRO A 1 94 ? -5.854 -15.102 0.495 1.00 89.94 94 PRO A N 1
ATOM 703 C CA . PRO A 1 94 ? -4.682 -14.247 0.547 1.00 89.94 94 PRO A CA 1
ATOM 704 C C . PRO A 1 94 ? -3.654 -14.613 -0.525 1.00 89.94 94 PRO A C 1
ATOM 706 O O . PRO A 1 94 ? -3.355 -15.781 -0.780 1.00 89.94 94 PRO A O 1
ATOM 709 N N . TRP A 1 95 ? -3.040 -13.588 -1.104 1.00 92.12 95 TRP A N 1
ATOM 710 C CA . TRP A 1 95 ? -1.921 -13.692 -2.032 1.00 92.12 95 TRP A CA 1
ATOM 711 C C . TRP A 1 95 ? -0.636 -13.208 -1.357 1.00 92.12 95 TRP A C 1
ATOM 713 O O . TRP A 1 95 ? -0.621 -12.261 -0.569 1.00 92.12 95 TRP A O 1
ATOM 723 N N . SER A 1 96 ? 0.472 -13.881 -1.656 1.00 90.56 96 SER A N 1
ATOM 724 C CA . SER A 1 96 ? 1.777 -13.616 -1.046 1.00 90.56 96 SER A CA 1
ATOM 725 C C . SER A 1 96 ? 2.684 -12.825 -1.980 1.00 90.56 96 SER A C 1
ATOM 727 O O . SER A 1 96 ? 2.706 -13.064 -3.186 1.00 90.56 96 SER A O 1
ATOM 729 N N . TRP A 1 97 ? 3.478 -11.919 -1.409 1.00 86.62 97 TRP A N 1
ATOM 730 C CA . TRP A 1 97 ? 4.503 -11.173 -2.138 1.00 86.62 97 TRP A CA 1
ATOM 731 C C . TRP A 1 97 ? 5.613 -12.102 -2.644 1.00 86.62 97 TRP A C 1
ATOM 733 O O . TRP A 1 97 ? 6.181 -12.877 -1.873 1.00 86.62 97 TRP A O 1
ATOM 743 N N . THR A 1 98 ? 5.961 -11.994 -3.926 1.00 87.56 98 THR A N 1
ATOM 744 C CA . THR A 1 98 ? 6.992 -12.816 -4.586 1.00 87.56 98 THR A CA 1
ATOM 745 C C . THR A 1 98 ? 8.253 -12.034 -4.957 1.00 87.56 98 THR A C 1
ATOM 747 O O . THR A 1 98 ? 9.181 -12.592 -5.539 1.00 87.56 98 THR A O 1
ATOM 750 N N . GLY A 1 99 ? 8.324 -10.749 -4.599 1.00 81.06 99 GLY A N 1
ATOM 751 C CA . GLY A 1 99 ? 9.464 -9.874 -4.880 1.00 81.06 99 GLY A CA 1
ATOM 752 C C . GLY A 1 99 ? 9.211 -8.874 -6.003 1.00 81.06 99 GLY A C 1
ATOM 753 O O . GLY A 1 99 ? 9.650 -7.743 -5.892 1.00 81.06 99 GLY A O 1
ATOM 754 N N . THR A 1 100 ? 8.493 -9.248 -7.061 1.00 78.75 100 THR A N 1
ATOM 755 C CA . THR A 1 100 ? 8.142 -8.337 -8.176 1.00 78.75 100 THR A CA 1
ATOM 756 C C . THR A 1 100 ? 6.636 -8.302 -8.445 1.00 78.75 100 THR A C 1
ATOM 758 O O . THR A 1 100 ? 6.194 -7.934 -9.535 1.00 78.75 100 THR A O 1
ATOM 761 N N . GLY A 1 101 ? 5.846 -8.767 -7.479 1.00 90.50 101 GLY A N 1
ATOM 762 C CA . GLY A 1 101 ? 4.415 -8.972 -7.613 1.00 90.50 101 GLY A CA 1
ATOM 763 C C . GLY A 1 101 ? 3.876 -9.936 -6.562 1.00 90.50 101 GLY A C 1
ATOM 764 O O . GLY A 1 101 ? 4.495 -10.152 -5.519 1.00 90.50 101 GLY A O 1
ATOM 765 N N . TYR A 1 102 ? 2.733 -10.541 -6.856 1.00 94.00 102 TYR A N 1
ATOM 766 C CA . TYR A 1 102 ? 1.989 -11.392 -5.935 1.00 94.00 102 TYR A CA 1
ATOM 767 C C . TYR A 1 102 ? 1.641 -12.730 -6.583 1.00 94.00 102 TYR A C 1
ATOM 769 O O . TYR A 1 102 ? 1.491 -12.818 -7.800 1.00 94.00 102 TYR A O 1
ATOM 777 N N . ALA A 1 103 ? 1.517 -13.777 -5.774 1.00 95.06 103 ALA A N 1
ATOM 778 C CA . ALA A 1 103 ? 1.017 -15.072 -6.218 1.00 95.06 103 ALA A CA 1
ATOM 779 C C . ALA A 1 103 ? 0.088 -15.684 -5.171 1.00 95.06 103 ALA A C 1
ATOM 781 O O . ALA A 1 103 ? 0.299 -15.525 -3.964 1.00 95.06 103 ALA A O 1
ATOM 782 N N . GLY A 1 104 ? -0.910 -16.417 -5.643 1.00 94.00 104 GLY A N 1
ATOM 783 C CA . GLY A 1 104 ? -1.885 -17.108 -4.814 1.00 94.00 104 GLY A CA 1
ATOM 784 C C . GLY A 1 104 ? -2.699 -18.107 -5.632 1.00 94.00 104 GLY A C 1
ATOM 785 O O . GLY A 1 104 ? -2.332 -18.427 -6.764 1.00 94.00 104 GLY A O 1
ATOM 786 N N . PRO A 1 105 ? -3.783 -18.648 -5.062 1.00 94.62 105 PRO A N 1
ATOM 787 C CA . PRO A 1 105 ? -4.695 -19.512 -5.798 1.00 94.62 105 PRO A CA 1
ATOM 788 C C . PRO A 1 105 ? -5.303 -18.783 -7.003 1.00 94.62 105 PRO A C 1
ATOM 790 O O . PRO A 1 105 ? -5.714 -17.627 -6.888 1.00 94.62 105 PRO A O 1
ATOM 793 N N . GLU A 1 106 ? -5.393 -19.474 -8.141 1.00 95.81 106 GLU A N 1
ATOM 794 C CA . GLU A 1 106 ? -6.155 -19.001 -9.301 1.00 95.81 106 GLU A CA 1
ATOM 795 C C . GLU A 1 106 ? -7.622 -18.769 -8.907 1.00 95.81 106 GLU A C 1
ATOM 797 O O . GLU A 1 106 ? -8.240 -19.601 -8.237 1.00 95.81 106 GLU A O 1
ATOM 802 N N . THR A 1 107 ? -8.194 -17.649 -9.344 1.00 94.44 107 THR A N 1
ATOM 803 C CA . THR A 1 107 ? -9.618 -17.335 -9.159 1.00 94.44 107 THR A CA 1
ATOM 804 C C . THR A 1 107 ? -10.201 -16.739 -10.435 1.00 94.44 107 THR A C 1
ATOM 806 O O . THR A 1 107 ? -9.516 -16.062 -11.199 1.00 94.44 107 THR A O 1
ATOM 809 N N . SER A 1 108 ? -11.491 -16.973 -10.676 1.00 93.38 108 SER A N 1
ATOM 810 C CA . SER A 1 108 ? -12.224 -16.306 -11.756 1.00 93.38 108 SER A CA 1
ATOM 811 C C . SER A 1 108 ? -12.495 -14.824 -11.474 1.00 93.38 108 SER A C 1
ATOM 813 O O . SER A 1 108 ? -12.892 -14.102 -12.388 1.00 93.38 108 SER A O 1
ATOM 815 N N . GLY A 1 109 ? -12.352 -14.402 -10.215 1.00 93.44 109 GLY A N 1
ATOM 816 C CA . GLY A 1 109 ? -12.586 -13.035 -9.767 1.00 93.44 109 GLY A CA 1
ATOM 817 C C . GLY A 1 109 ? -11.356 -12.139 -9.870 1.00 93.44 109 GLY A C 1
ATOM 818 O O . GLY A 1 109 ? -10.323 -12.482 -10.461 1.00 93.44 109 GLY A O 1
ATOM 819 N N . ARG A 1 110 ? -11.479 -10.958 -9.269 1.00 95.19 110 ARG A N 1
ATOM 820 C CA . ARG A 1 110 ? -10.368 -10.015 -9.143 1.00 95.19 110 ARG A CA 1
ATOM 821 C C . ARG A 1 110 ? -9.607 -10.212 -7.836 1.00 95.19 110 ARG A C 1
ATOM 823 O O . ARG A 1 110 ? -10.105 -10.786 -6.870 1.00 95.19 110 ARG A O 1
ATOM 830 N N . VAL A 1 111 ? -8.383 -9.706 -7.824 1.00 94.88 111 VAL A N 1
ATOM 831 C CA . VAL A 1 111 ? -7.517 -9.628 -6.650 1.00 94.88 111 VAL A CA 1
ATOM 832 C C . VAL A 1 111 ? -7.254 -8.159 -6.381 1.00 94.88 111 VAL A C 1
ATOM 834 O O . VAL A 1 111 ? -6.831 -7.428 -7.276 1.00 94.88 111 VAL A O 1
ATOM 837 N N . VAL A 1 112 ? -7.550 -7.712 -5.168 1.00 92.88 112 VAL A N 1
ATOM 838 C CA . VAL A 1 112 ? -7.236 -6.361 -4.702 1.00 92.88 112 VAL A CA 1
ATOM 839 C C . VAL A 1 112 ? -5.815 -6.372 -4.165 1.00 92.88 112 VAL A C 1
ATOM 841 O O . VAL A 1 112 ? -5.460 -7.263 -3.398 1.00 92.88 112 VAL A O 1
ATOM 844 N N . LEU A 1 113 ? -5.011 -5.399 -4.579 1.00 92.44 113 LEU A N 1
ATOM 845 C CA . LEU A 1 113 ? -3.643 -5.188 -4.126 1.00 92.44 113 LEU A CA 1
ATOM 846 C C . LEU A 1 113 ? -3.611 -3.886 -3.322 1.00 92.44 113 LEU A C 1
ATOM 848 O O . LEU A 1 113 ? -4.013 -2.838 -3.827 1.00 92.44 113 LEU A O 1
ATOM 852 N N . ALA A 1 114 ? -3.094 -3.937 -2.097 1.00 88.75 114 ALA A N 1
ATOM 853 C CA . ALA A 1 114 ? -2.777 -2.773 -1.270 1.00 88.75 114 ALA A CA 1
ATOM 854 C C . ALA A 1 114 ? -1.512 -2.068 -1.800 1.00 88.75 114 ALA A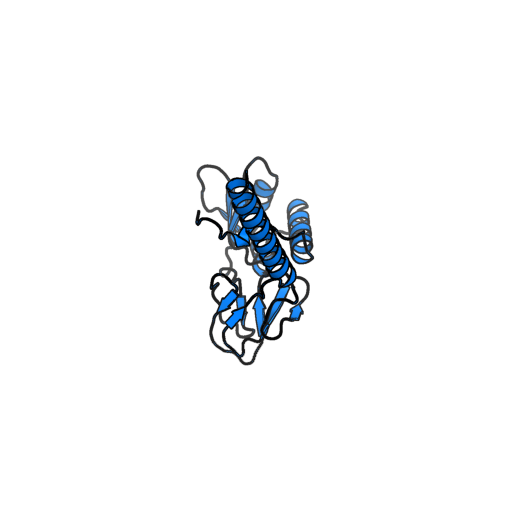 C 1
ATOM 856 O O . ALA A 1 114 ? -0.514 -1.910 -1.103 1.00 88.75 114 ALA A O 1
ATOM 857 N N . GLU A 1 115 ? -1.546 -1.723 -3.082 1.00 87.94 115 GLU A N 1
ATOM 858 C CA . GLU A 1 115 ? -0.494 -1.086 -3.862 1.00 87.94 115 GLU A CA 1
ATOM 859 C C . GLU A 1 115 ? -1.128 0.064 -4.640 1.00 87.94 115 GLU A C 1
ATOM 861 O O . GLU A 1 115 ? -2.293 -0.021 -5.046 1.00 87.94 115 GLU A O 1
ATOM 866 N N . ALA A 1 116 ? -0.358 1.126 -4.873 1.00 86.44 116 ALA A N 1
ATOM 867 C CA . ALA A 1 116 ? -0.839 2.276 -5.624 1.00 86.44 116 ALA A CA 1
ATOM 868 C C . ALA A 1 116 ? -1.300 1.862 -7.028 1.00 86.44 116 ALA A C 1
ATOM 870 O O . ALA A 1 116 ? -0.676 1.023 -7.693 1.00 86.44 116 ALA A O 1
ATOM 871 N N . ALA A 1 117 ? -2.394 2.468 -7.484 1.00 88.06 117 ALA A N 1
ATOM 872 C CA . ALA A 1 117 ? -2.883 2.246 -8.830 1.00 88.06 117 ALA A CA 1
ATOM 873 C C . ALA A 1 117 ? -1.861 2.727 -9.881 1.00 88.06 117 ALA A C 1
ATOM 875 O O . ALA A 1 117 ? -1.494 3.896 -9.927 1.00 88.06 117 ALA A O 1
ATOM 876 N N . ASP A 1 118 ? -1.416 1.813 -10.742 1.00 88.44 118 ASP A N 1
ATOM 877 C CA . ASP A 1 118 ? -0.439 2.045 -11.808 1.00 88.44 118 ASP A CA 1
ATOM 878 C C . ASP A 1 118 ? -0.732 1.080 -12.972 1.00 88.44 118 ASP A C 1
ATOM 880 O O . ASP A 1 118 ? -1.036 -0.098 -12.765 1.00 88.44 118 ASP A O 1
ATOM 884 N N . ASP A 1 119 ? -0.675 1.581 -14.205 1.00 87.88 119 ASP A N 1
ATOM 885 C CA . ASP A 1 119 ? -1.034 0.848 -15.425 1.00 87.88 119 ASP A CA 1
ATOM 886 C C . ASP A 1 119 ? -0.067 -0.297 -15.771 1.00 87.88 119 ASP A C 1
ATOM 888 O O . ASP A 1 119 ? -0.361 -1.131 -16.630 1.00 87.88 119 ASP A O 1
ATOM 892 N N . ARG A 1 120 ? 1.070 -0.380 -15.076 1.00 88.81 120 ARG A N 1
ATOM 893 C CA . ARG A 1 120 ? 2.046 -1.466 -15.204 1.00 88.81 120 ARG A CA 1
ATOM 894 C C . ARG A 1 120 ? 1.674 -2.711 -14.413 1.00 88.81 120 ARG A C 1
ATOM 896 O O . ARG A 1 120 ? 2.340 -3.736 -14.576 1.00 88.81 120 ARG A O 1
ATOM 903 N N . TRP A 1 121 ? 0.656 -2.657 -13.559 1.00 92.00 121 TRP A N 1
ATOM 904 C CA . TRP A 1 121 ? 0.138 -3.850 -12.900 1.00 92.00 121 TRP A CA 1
ATOM 905 C C . TRP A 1 121 ? -0.653 -4.726 -13.872 1.00 92.00 121 TRP A C 1
ATOM 907 O O . TRP A 1 121 ? -1.535 -4.264 -14.594 1.00 92.00 121 TRP A O 1
ATOM 917 N N . GLY A 1 122 ? -0.369 -6.026 -13.850 1.00 92.38 122 GLY A N 1
ATOM 918 C CA . GLY A 1 122 ? -1.130 -7.024 -14.594 1.00 92.38 122 GLY A CA 1
ATOM 919 C C . GLY A 1 122 ? -1.231 -8.360 -13.854 1.00 92.38 122 GLY A C 1
ATOM 920 O O . GLY A 1 122 ? -0.519 -8.553 -12.865 1.00 92.38 122 GLY A O 1
ATOM 921 N N . PRO A 1 123 ? -2.076 -9.286 -14.337 1.00 93.00 123 PRO A N 1
ATOM 922 C CA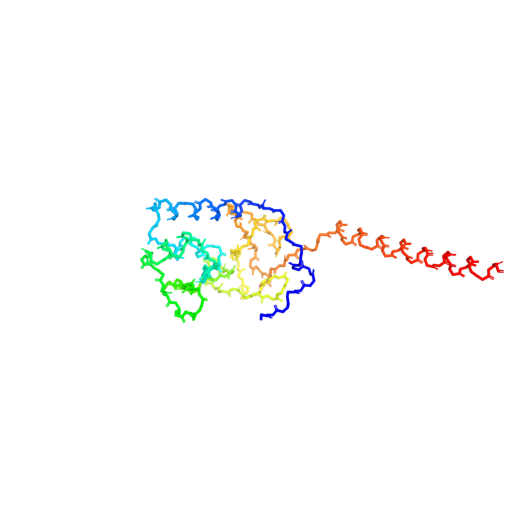 . PRO A 1 123 ? -2.883 -9.166 -15.557 1.00 93.00 123 PRO A CA 1
ATOM 923 C C . PRO A 1 123 ? -4.116 -8.261 -15.383 1.00 93.00 123 PRO A C 1
ATOM 925 O O . PRO A 1 123 ? -4.693 -8.178 -14.301 1.00 93.00 123 PRO A O 1
ATOM 928 N N . ASP A 1 124 ? -4.508 -7.578 -16.465 1.00 92.81 124 ASP A N 1
ATOM 929 C CA . ASP A 1 124 ? -5.701 -6.719 -16.558 1.00 92.81 124 ASP A CA 1
ATOM 930 C C . ASP A 1 124 ? -5.886 -5.731 -15.390 1.00 92.81 124 ASP A C 1
ATOM 932 O O . ASP A 1 124 ? -6.973 -5.646 -14.813 1.00 92.81 124 ASP A O 1
ATOM 936 N N . GLY A 1 125 ? -4.831 -4.992 -15.026 1.00 92.38 125 GLY A N 1
ATOM 937 C CA . GLY A 1 125 ? -4.856 -4.010 -13.940 1.00 92.38 125 GLY A CA 1
ATOM 938 C C . GLY A 1 125 ? -5.960 -2.957 -14.094 1.00 92.38 125 GLY A C 1
ATOM 939 O O . GLY A 1 125 ? -6.189 -2.409 -15.172 1.00 92.38 125 GLY A O 1
ATOM 940 N N . LEU A 1 126 ? -6.658 -2.680 -12.996 1.00 93.56 126 LEU A N 1
ATOM 941 C CA . LEU A 1 126 ? -7.738 -1.709 -12.887 1.00 93.56 126 LEU A CA 1
ATOM 942 C C . LEU A 1 126 ? -7.599 -0.943 -11.573 1.00 93.56 126 LEU A C 1
ATOM 944 O O . LEU A 1 126 ? -7.529 -1.544 -10.503 1.00 93.56 126 LEU A O 1
ATOM 948 N N . ALA A 1 127 ? -7.626 0.383 -11.650 1.00 91.00 127 ALA A N 1
ATOM 949 C CA . ALA A 1 127 ? -7.683 1.233 -10.469 1.00 91.00 127 ALA A CA 1
ATOM 950 C C . ALA A 1 127 ? -9.062 1.134 -9.793 1.00 91.00 127 ALA A C 1
ATOM 952 O O . ALA A 1 127 ? -10.096 1.291 -10.449 1.00 91.00 127 ALA A O 1
ATOM 953 N N . VAL A 1 128 ? -9.077 0.917 -8.478 1.00 87.44 128 VAL A N 1
ATOM 954 C CA . VAL A 1 128 ? -10.279 0.943 -7.634 1.00 87.44 128 VAL A CA 1
ATOM 955 C C . VAL A 1 128 ? -10.065 2.013 -6.568 1.00 87.44 128 VAL A C 1
ATOM 957 O O . VAL A 1 128 ? -9.599 1.741 -5.467 1.00 87.44 128 VAL A O 1
ATOM 960 N N . GLY A 1 129 ? -10.347 3.269 -6.919 1.00 86.12 129 GLY A N 1
ATOM 961 C CA . GLY A 1 129 ? -9.888 4.401 -6.111 1.00 86.12 129 GLY A CA 1
ATOM 962 C C . GLY A 1 129 ? -8.354 4.502 -6.154 1.00 86.12 129 GLY A C 1
ATOM 963 O O . GLY A 1 129 ? -7.800 4.405 -7.249 1.00 86.12 129 GLY A O 1
ATOM 964 N N . PRO A 1 130 ? -7.664 4.683 -5.011 1.00 84.56 130 PRO A N 1
ATOM 965 C CA . PRO A 1 130 ? -6.205 4.821 -4.977 1.00 84.56 130 PRO A CA 1
ATOM 966 C C . PRO A 1 130 ? -5.445 3.484 -5.063 1.00 84.56 130 PRO A C 1
ATOM 968 O O . PRO A 1 130 ? -4.230 3.481 -5.270 1.00 84.56 130 PRO A O 1
ATOM 971 N N . ILE A 1 131 ? -6.141 2.353 -4.902 1.00 88.62 131 ILE A N 1
ATOM 972 C CA . ILE A 1 131 ? -5.550 1.010 -4.880 1.00 88.62 131 ILE A CA 1
ATOM 973 C C . ILE A 1 131 ? -5.717 0.277 -6.213 1.00 88.62 131 ILE A C 1
ATOM 975 O O . ILE A 1 131 ? -6.613 0.567 -7.014 1.00 88.62 131 ILE A O 1
ATOM 979 N N . MET A 1 132 ? -4.852 -0.706 -6.444 1.00 92.44 132 MET A N 1
ATOM 980 C CA . MET A 1 132 ? -4.866 -1.536 -7.642 1.00 92.44 132 MET A CA 1
ATOM 981 C C . MET A 1 132 ? -5.727 -2.796 -7.477 1.00 92.44 132 MET A C 1
ATOM 983 O O . MET A 1 132 ? -5.768 -3.426 -6.424 1.00 92.44 132 MET A O 1
ATOM 987 N N . SER A 1 133 ? -6.371 -3.221 -8.563 1.00 93.88 133 SER A N 1
ATOM 988 C CA . SER A 1 133 ? -7.009 -4.527 -8.690 1.00 93.88 133 SER A CA 1
ATOM 989 C C . SER A 1 133 ? -6.598 -5.219 -9.987 1.00 93.88 133 SER A C 1
ATOM 991 O O . SER A 1 133 ? -6.693 -4.644 -11.066 1.00 93.88 133 SER A O 1
ATOM 993 N N . VAL A 1 134 ? -6.227 -6.490 -9.916 1.00 95.94 134 VAL A N 1
ATOM 994 C CA . VAL A 1 134 ? -5.783 -7.308 -11.059 1.00 95.94 134 VAL A CA 1
ATOM 995 C C . VAL A 1 134 ? -6.696 -8.516 -11.254 1.00 95.94 134 VAL A C 1
ATOM 997 O O . VAL A 1 134 ? -7.466 -8.878 -10.365 1.00 95.94 134 VAL A O 1
ATOM 1000 N N . SER A 1 135 ? -6.636 -9.142 -12.425 1.00 96.12 135 SER A N 1
ATOM 1001 C CA . SER A 1 135 ? -7.288 -10.432 -12.659 1.00 96.12 135 SER A CA 1
ATOM 1002 C C . SER A 1 135 ? -6.582 -11.535 -11.865 1.00 96.12 135 SER A C 1
ATOM 1004 O O . SER A 1 135 ? -5.355 -11.621 -11.870 1.00 96.12 135 SER A O 1
ATOM 1006 N N . GLY A 1 136 ? -7.349 -12.395 -11.191 1.00 95.38 136 GLY A N 1
ATOM 1007 C CA . GLY A 1 136 ? -6.807 -13.549 -10.468 1.00 95.38 136 GLY A CA 1
ATOM 1008 C C . GLY A 1 136 ? -6.666 -14.817 -11.313 1.00 95.38 136 GLY A C 1
ATOM 1009 O O . GLY A 1 136 ? -6.254 -15.849 -10.785 1.00 95.38 136 GLY A O 1
ATOM 1010 N N . SER A 1 137 ? -7.012 -14.753 -12.604 1.00 95.19 137 SER A N 1
ATOM 1011 C CA . SER A 1 137 ? -7.153 -15.937 -13.470 1.00 95.19 137 SER A CA 1
ATOM 1012 C C . SER A 1 137 ? -5.881 -16.769 -13.628 1.00 95.19 137 SER A C 1
ATOM 1014 O O . SER A 1 137 ? -5.974 -17.989 -13.700 1.00 95.19 137 SER A O 1
ATOM 1016 N N . ASP A 1 138 ? -4.711 -16.128 -13.611 1.00 93.81 138 ASP A N 1
ATOM 1017 C CA . ASP A 1 138 ? -3.413 -16.796 -13.765 1.00 93.81 138 ASP A CA 1
ATOM 1018 C C . ASP A 1 138 ? -2.745 -17.138 -12.417 1.00 93.81 138 ASP A C 1
ATOM 1020 O O . ASP A 1 138 ? -1.616 -17.628 -12.390 1.00 93.81 138 ASP A O 1
ATOM 1024 N N . GLY A 1 139 ? -3.381 -16.811 -11.281 1.00 94.88 139 GLY A N 1
ATOM 1025 C CA . GLY A 1 139 ? -2.809 -17.034 -9.942 1.00 94.88 139 GLY A CA 1
ATOM 1026 C C . GLY A 1 139 ? -1.550 -16.203 -9.646 1.00 94.88 139 GLY A C 1
ATOM 1027 O O . GLY A 1 139 ? -0.893 -16.391 -8.620 1.00 94.88 139 GLY A O 1
ATOM 1028 N N . VAL A 1 140 ? -1.191 -15.283 -10.546 1.00 95.00 140 VAL A N 1
ATOM 1029 C CA . VAL A 1 140 ? 0.004 -14.445 -10.465 1.00 95.00 140 VAL A CA 1
ATOM 1030 C C . VAL A 1 140 ? -0.322 -13.032 -10.930 1.00 95.00 140 VAL A C 1
ATOM 1032 O O . VAL A 1 140 ? -0.982 -12.836 -11.945 1.00 95.00 140 VAL A O 1
ATOM 1035 N N . ALA A 1 141 ? 0.194 -12.050 -10.199 1.00 94.50 141 ALA A N 1
ATOM 1036 C CA . ALA A 1 141 ? 0.150 -10.641 -10.536 1.00 94.50 141 ALA A CA 1
ATOM 1037 C C . ALA A 1 141 ? 1.575 -10.097 -10.573 1.00 94.50 141 ALA A C 1
ATOM 1039 O O . ALA A 1 141 ? 2.369 -10.366 -9.672 1.00 94.50 141 ALA A O 1
ATOM 1040 N N . THR A 1 142 ? 1.915 -9.325 -11.596 1.00 92.56 142 THR A N 1
ATOM 1041 C CA . THR A 1 142 ? 3.267 -8.789 -11.783 1.00 92.56 142 THR A CA 1
ATOM 1042 C C . THR A 1 142 ? 3.231 -7.310 -12.083 1.00 92.56 142 THR A C 1
ATOM 1044 O O . THR A 1 142 ? 2.364 -6.845 -12.823 1.00 92.56 142 THR A O 1
ATOM 1047 N N . PHE A 1 143 ? 4.232 -6.600 -11.575 1.00 88.69 143 PHE A N 1
ATOM 1048 C CA . PHE A 1 143 ? 4.468 -5.215 -11.936 1.00 88.69 143 PHE A CA 1
ATOM 1049 C C . PHE A 1 143 ? 5.462 -5.123 -13.094 1.00 88.69 143 PHE A C 1
ATOM 1051 O O . PHE A 1 143 ? 6.596 -5.603 -12.996 1.00 88.69 143 PHE A O 1
ATOM 1058 N N . ALA A 1 144 ? 5.045 -4.526 -14.209 1.00 85.44 144 ALA A N 1
ATOM 1059 C CA . ALA A 1 144 ? 5.892 -4.402 -15.383 1.00 85.44 144 ALA A CA 1
ATOM 1060 C C . ALA A 1 144 ? 7.049 -3.416 -15.153 1.00 85.44 144 ALA A C 1
ATOM 1062 O O . ALA A 1 144 ? 6.928 -2.366 -14.514 1.00 85.44 144 ALA A O 1
ATOM 1063 N N . VAL A 1 145 ? 8.206 -3.751 -15.725 1.00 79.81 145 VAL A N 1
ATOM 1064 C CA . VAL A 1 145 ? 9.375 -2.867 -15.723 1.00 79.81 145 VAL A CA 1
ATOM 1065 C C . VAL A 1 145 ? 9.080 -1.649 -16.595 1.00 79.81 145 VAL A C 1
ATOM 1067 O O . VAL A 1 145 ? 8.580 -1.792 -17.707 1.00 79.81 145 VAL A O 1
ATOM 1070 N N . ASP A 1 146 ? 9.471 -0.460 -16.134 1.00 77.56 146 ASP A N 1
ATOM 1071 C CA . ASP A 1 146 ? 9.444 0.741 -16.967 1.00 77.56 146 ASP A CA 1
ATOM 1072 C C . ASP A 1 146 ? 10.439 0.593 -18.136 1.00 77.56 146 ASP A C 1
ATOM 1074 O O . ASP A 1 146 ? 11.667 0.683 -17.979 1.00 77.56 146 ASP A O 1
ATOM 1078 N N . GLU A 1 147 ? 9.901 0.344 -19.331 1.00 75.19 147 GLU A N 1
ATOM 1079 C CA . GLU A 1 147 ? 10.688 0.154 -20.547 1.00 75.19 147 GLU A CA 1
ATOM 1080 C C . GLU A 1 147 ? 11.545 1.377 -20.886 1.00 75.19 147 GLU A C 1
ATOM 1082 O O . GLU A 1 147 ? 12.651 1.231 -21.415 1.00 75.19 147 GLU A O 1
ATOM 1087 N N . ARG A 1 148 ? 11.093 2.591 -20.547 1.00 72.94 148 ARG A N 1
ATOM 1088 C CA . ARG A 1 148 ? 11.852 3.819 -20.797 1.00 72.94 148 ARG A CA 1
ATOM 1089 C C . ARG A 1 148 ? 13.129 3.829 -19.973 1.00 72.94 148 ARG A C 1
ATOM 1091 O O . ARG A 1 148 ? 14.199 4.098 -20.525 1.00 72.94 148 ARG A O 1
ATOM 1098 N N . LEU A 1 149 ? 13.038 3.506 -18.684 1.00 72.62 149 LEU A N 1
ATOM 1099 C CA . LEU A 1 149 ? 14.206 3.432 -17.803 1.00 72.62 149 LEU A CA 1
ATOM 1100 C C . LEU A 1 149 ? 15.155 2.311 -18.233 1.00 72.62 149 LEU A C 1
ATOM 1102 O O . LEU A 1 149 ? 16.370 2.516 -18.296 1.00 72.62 149 LEU A O 1
ATOM 1106 N N . ARG A 1 150 ? 14.612 1.152 -18.623 1.00 75.94 150 ARG A N 1
ATOM 1107 C CA . ARG A 1 150 ? 15.411 0.041 -19.161 1.00 75.94 150 ARG A CA 1
ATOM 1108 C C . ARG A 1 150 ? 16.182 0.445 -20.422 1.00 75.94 150 ARG A C 1
ATOM 1110 O O . ARG A 1 150 ? 17.372 0.135 -20.550 1.00 75.94 150 ARG A O 1
ATOM 1117 N N . ASN A 1 151 ? 15.536 1.168 -21.332 1.00 77.94 151 ASN A N 1
ATOM 1118 C CA . ASN A 1 151 ? 16.147 1.641 -22.573 1.00 77.94 151 ASN A CA 1
ATOM 1119 C C . ASN A 1 151 ? 17.210 2.718 -22.313 1.00 77.94 151 ASN A C 1
ATOM 1121 O O . ASN A 1 151 ? 18.295 2.661 -22.894 1.00 77.94 151 ASN A O 1
ATOM 1125 N N . GLN A 1 152 ? 16.949 3.656 -21.398 1.00 79.31 152 GLN A N 1
ATOM 1126 C CA . GLN A 1 152 ? 17.920 4.677 -20.991 1.00 79.31 152 GLN A CA 1
ATOM 1127 C C . GLN A 1 152 ? 19.166 4.062 -20.343 1.00 79.31 152 GLN A C 1
ATOM 1129 O O . GLN A 1 152 ? 20.285 4.430 -20.706 1.00 79.31 152 GLN A O 1
ATOM 1134 N N . GLY A 1 153 ? 18.992 3.091 -19.441 1.00 80.06 153 GLY A N 1
ATOM 1135 C CA . GLY A 1 153 ? 20.106 2.364 -18.831 1.00 80.06 153 GLY A CA 1
ATOM 1136 C C . GLY A 1 153 ? 20.941 1.611 -19.868 1.00 80.06 153 GLY A C 1
ATOM 1137 O O . GLY A 1 153 ? 22.168 1.708 -19.875 1.00 80.06 153 GLY A O 1
ATOM 1138 N N . SER A 1 154 ? 20.277 0.933 -20.808 1.00 81.12 154 SER A N 1
ATOM 1139 C CA . SER A 1 154 ? 20.946 0.212 -21.900 1.00 81.12 154 SER A CA 1
ATOM 1140 C C . SER A 1 154 ? 21.757 1.154 -22.799 1.00 81.12 154 SER A C 1
ATOM 1142 O O . SER A 1 154 ? 22.905 0.858 -23.139 1.00 81.12 154 SER A O 1
ATOM 1144 N N . LEU A 1 155 ? 21.201 2.322 -23.136 1.00 88.62 155 LEU A N 1
ATOM 1145 C CA . LEU A 1 155 ? 21.889 3.347 -23.922 1.00 88.62 155 LEU A CA 1
ATOM 1146 C C . LEU A 1 155 ? 23.100 3.924 -23.176 1.00 88.62 155 LEU A C 1
ATOM 1148 O O . LEU A 1 155 ? 24.166 4.084 -23.770 1.00 88.62 155 LEU A O 1
ATOM 1152 N N . ALA A 1 156 ? 22.960 4.210 -21.879 1.00 87.06 156 ALA A N 1
ATOM 1153 C CA . ALA A 1 156 ? 24.052 4.723 -21.058 1.00 87.06 156 ALA A CA 1
ATOM 1154 C C . ALA A 1 156 ? 25.229 3.736 -21.004 1.00 87.06 156 ALA A C 1
ATOM 1156 O O . ALA A 1 156 ? 26.375 4.136 -21.214 1.00 87.06 156 ALA A O 1
ATOM 1157 N N . ILE A 1 157 ? 24.954 2.439 -20.812 1.00 89.81 157 ILE A N 1
ATOM 1158 C CA . ILE A 1 157 ? 25.978 1.383 -20.843 1.00 89.81 157 ILE A CA 1
ATOM 1159 C C . ILE A 1 157 ? 26.665 1.334 -22.212 1.00 89.81 157 ILE A C 1
ATOM 1161 O O . ILE A 1 157 ? 27.893 1.262 -22.277 1.00 89.81 157 ILE A O 1
ATOM 1165 N N . ALA A 1 158 ? 25.901 1.419 -23.305 1.00 91.44 158 ALA A N 1
ATOM 1166 C CA . ALA A 1 158 ? 26.461 1.425 -24.654 1.00 91.44 158 ALA A CA 1
ATOM 1167 C C . ALA A 1 158 ? 27.385 2.634 -24.892 1.00 91.44 158 ALA A C 1
ATOM 1169 O O . ALA A 1 158 ? 28.476 2.476 -25.443 1.00 91.44 158 ALA A O 1
ATOM 1170 N N . LEU A 1 159 ? 26.993 3.826 -24.432 1.00 93.19 159 LEU A N 1
ATOM 1171 C CA . LEU A 1 159 ? 27.803 5.042 -24.540 1.00 93.19 159 LEU A CA 1
ATOM 1172 C C . LEU A 1 159 ? 29.083 4.959 -23.703 1.00 93.19 159 LEU A C 1
ATOM 1174 O O . LEU A 1 159 ? 30.157 5.291 -24.203 1.00 93.19 159 LEU A O 1
ATOM 1178 N N . VAL A 1 160 ? 29.003 4.469 -22.463 1.00 94.12 160 VAL A N 1
ATOM 1179 C CA . VAL A 1 160 ? 30.191 4.246 -21.621 1.00 94.12 160 VAL A CA 1
ATOM 1180 C C . VAL A 1 160 ? 31.120 3.218 -22.267 1.00 94.12 160 VAL A C 1
ATOM 1182 O O . VAL A 1 160 ? 32.323 3.456 -22.364 1.00 94.12 160 VAL A O 1
ATOM 1185 N N . GLY A 1 161 ? 30.575 2.113 -22.781 1.00 94.56 161 GLY A N 1
ATOM 1186 C CA . GLY A 1 161 ? 31.338 1.108 -23.520 1.00 94.56 161 GLY A CA 1
ATOM 1187 C C . GLY A 1 161 ? 32.048 1.698 -24.741 1.00 94.56 161 GLY A C 1
ATOM 1188 O O . GLY A 1 161 ? 33.239 1.458 -24.939 1.00 94.56 161 GLY A O 1
ATOM 1189 N N . LEU A 1 162 ? 31.357 2.535 -25.519 1.00 94.81 162 LEU A N 1
ATOM 1190 C CA . LEU A 1 162 ? 31.938 3.233 -26.665 1.00 94.81 162 LEU A CA 1
ATOM 1191 C C . LEU A 1 162 ? 33.079 4.168 -26.243 1.00 94.81 162 LEU A C 1
ATOM 1193 O O . LEU A 1 162 ? 34.145 4.145 -26.858 1.00 94.81 162 LEU A O 1
ATOM 1197 N N . LEU A 1 163 ? 32.889 4.957 -25.182 1.00 94.25 163 LEU A N 1
ATOM 1198 C CA . LEU A 1 163 ? 33.924 5.850 -24.656 1.00 94.25 163 LEU A CA 1
ATOM 1199 C C . LEU A 1 163 ? 35.159 5.074 -24.187 1.00 94.25 163 LEU A C 1
ATOM 1201 O O . LEU A 1 163 ? 36.281 5.488 -24.476 1.00 94.25 163 LEU A O 1
ATOM 1205 N N . LEU A 1 164 ? 34.972 3.927 -23.528 1.00 94.50 164 LEU A N 1
ATOM 1206 C CA . LEU A 1 164 ? 36.072 3.050 -23.119 1.00 94.50 164 LEU A CA 1
ATOM 1207 C C . LEU A 1 164 ? 36.838 2.497 -24.327 1.00 94.50 164 LEU A C 1
ATOM 1209 O O . LEU A 1 164 ? 38.070 2.497 -24.320 1.00 94.50 164 LEU A O 1
ATOM 1213 N N . VAL A 1 165 ? 36.134 2.082 -25.385 1.00 93.06 165 VAL A N 1
ATOM 1214 C CA . VAL A 1 165 ? 36.761 1.623 -26.636 1.00 93.06 165 VAL A CA 1
ATOM 1215 C C . VAL A 1 165 ? 37.556 2.751 -27.295 1.00 93.06 165 VAL A C 1
ATOM 1217 O O . VAL A 1 165 ? 38.714 2.546 -27.661 1.00 93.06 165 VAL A O 1
ATOM 1220 N N . VAL A 1 166 ? 36.980 3.952 -27.411 1.00 93.56 166 VAL A N 1
ATOM 1221 C CA . VAL A 1 166 ? 37.660 5.121 -27.992 1.00 93.56 166 VAL A CA 1
ATOM 1222 C C . VAL A 1 166 ? 38.895 5.497 -27.174 1.00 93.56 166 VAL A C 1
ATOM 1224 O O . VAL A 1 166 ? 39.965 5.687 -27.751 1.00 93.56 166 VAL A O 1
ATOM 1227 N N . ALA A 1 167 ? 38.790 5.539 -25.843 1.00 90.25 167 ALA A N 1
ATOM 1228 C CA . ALA A 1 167 ? 39.915 5.825 -24.956 1.00 90.25 167 ALA A CA 1
ATOM 1229 C C . ALA A 1 167 ? 41.032 4.776 -25.093 1.00 90.25 167 ALA A C 1
ATOM 1231 O O . ALA A 1 167 ? 42.213 5.122 -25.158 1.00 90.25 167 ALA A O 1
ATOM 1232 N N . PHE A 1 168 ? 40.670 3.496 -25.195 1.00 91.50 168 PHE A N 1
ATOM 1233 C CA . PHE A 1 168 ? 41.624 2.405 -25.369 1.00 91.50 168 PHE A CA 1
ATOM 1234 C C . PHE A 1 168 ? 42.340 2.455 -26.727 1.00 91.50 168 PHE A C 1
ATOM 1236 O O . PHE A 1 168 ? 43.561 2.296 -26.791 1.00 91.50 168 PHE A O 1
ATOM 1243 N N . VAL A 1 169 ? 41.605 2.708 -27.816 1.00 90.81 169 VAL A N 1
ATOM 1244 C CA . VAL A 1 169 ? 42.182 2.856 -29.163 1.00 90.81 169 VAL A CA 1
ATOM 1245 C C . VAL A 1 169 ? 43.051 4.109 -29.250 1.00 90.81 169 VAL A C 1
ATOM 1247 O O . VAL A 1 169 ? 44.144 4.042 -29.810 1.00 90.81 169 VAL A O 1
ATOM 1250 N N . GLY A 1 170 ? 42.603 5.223 -28.667 1.00 83.00 170 GLY A N 1
ATOM 1251 C CA . GLY A 1 170 ? 43.376 6.459 -28.573 1.00 83.00 170 GLY A CA 1
ATOM 1252 C C . GLY A 1 170 ? 44.710 6.230 -27.868 1.00 83.00 170 GLY A C 1
ATOM 1253 O O . GLY A 1 170 ? 45.751 6.558 -28.423 1.00 83.00 170 GLY A O 1
ATOM 1254 N N . ARG A 1 171 ? 44.695 5.544 -26.718 1.00 81.44 171 ARG A N 1
ATOM 1255 C CA . ARG A 1 171 ? 45.903 5.206 -25.948 1.00 81.44 171 ARG A CA 1
ATOM 1256 C C . ARG A 1 171 ? 46.893 4.299 -26.686 1.00 81.44 171 ARG A C 1
ATOM 1258 O O . ARG A 1 171 ? 48.065 4.310 -26.347 1.00 81.44 171 ARG A O 1
ATOM 1265 N N . ARG A 1 172 ? 46.445 3.483 -27.647 1.00 79.94 172 ARG A N 1
ATOM 1266 C CA . ARG A 1 172 ? 47.333 2.626 -28.460 1.00 79.94 172 ARG A CA 1
ATOM 1267 C C . ARG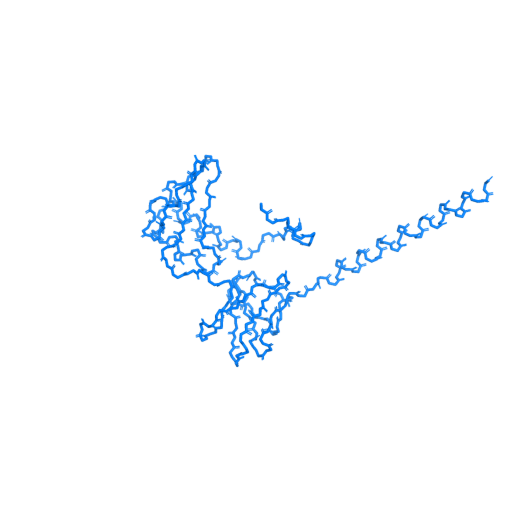 A 1 172 ? 47.976 3.349 -29.645 1.00 79.94 172 ARG A C 1
ATOM 1269 O O . ARG A 1 172 ? 48.868 2.776 -30.264 1.00 79.94 172 ARG A O 1
ATOM 1276 N N . ARG A 1 173 ? 47.467 4.524 -30.029 1.00 65.69 173 ARG A N 1
ATOM 1277 C CA . ARG A 1 173 ? 47.939 5.283 -31.199 1.00 65.69 173 ARG A CA 1
ATOM 1278 C C . ARG A 1 173 ? 48.892 6.427 -30.839 1.00 65.69 173 ARG A C 1
ATOM 1280 O O . ARG A 1 173 ? 49.571 6.909 -31.743 1.00 65.69 173 ARG A O 1
ATOM 1287 N N . THR A 1 174 ? 48.923 6.850 -29.577 1.00 57.41 174 THR A N 1
ATOM 1288 C CA . THR A 1 174 ? 49.975 7.691 -28.982 1.00 57.41 174 THR A CA 1
ATOM 1289 C C . THR A 1 174 ? 51.128 6.843 -28.470 1.00 57.41 174 THR A C 1
ATOM 1291 O O . THR A 1 174 ? 52.272 7.332 -28.572 1.00 57.41 174 THR A O 1
#

pLDDT: mean 84.37, std 11.54, range [43.44, 96.12]

Radius of gyration: 22.0 Å; chains: 1; bounding box: 63×35×56 Å

Sequence (174 aa):
APVPYLWETRLPDPGDLDFALEADLEAMIDGETFRAGEVLAPYGIRWVISVGETPLEEVFAGQLDLVPLGTGEGAAFTGEGDPPVRAFSEDGEPWSWTGTGYAGPETSGRVVLAEAADDRWGPDGLAVGPIMSVSGSDGVATFAVDERLRNQGSLAIALVGLLLVVAFVGRRRT

Secondary structure (DSSP, 8-state):
-PPPPGGGGSPPPP-HHHHHHHHHHHHHHTT--S-HHHHHGGGT--EEEE-SS-THHHHHHT-TTEEE---SSSEEEEESSSPPPSEEETT--B-EE-SSEEE----SSEEEEEEE--TTEETT-EEETTEEEEE-TTSEEEEPP-HHHHHHHHHHHHHHHHHHHHHHHHHHH-